Protein AF-A0A4U5WJY5-F1 (afdb_monomer_lite)

pLDDT: mean 79.48, std 18.24, range [43.06, 98.56]

Sequence (95 aa):
MAMQDNLEDAASAAGTLTDQFGPYASTAGLVGAALSAFLEHWTRDLVYLSDRTSRSVNGAAEATGHYIQGDLTMAATAQREAAKEPKVDLPRVDR

Radius of gyration: 20.93 Å; chains: 1; bounding box: 43×22×57 Å

Secondary structure (DSSP, 8-state):
-HHHHHHHHHHHHT----GGGSS---SS-HHHHHHHHHHHHHHHHHHHHHHHHHHHHHHHHHHHHHHHTT-HHHHHHHHHHHHSPP---PPP---

Foldseek 3Di:
DVVVVVLVVVQVVVDQDPPPPDDPRDRRHPSSVVSVVCCVPCVQVVVQVVLLVVLQVVLCVQLVVCVVVVNNVRSVVSNVVSPDGDDDDDPDPDD

InterPro domains:
  IPR045436 Protein of unknown function DUF6507 [PF20117] (2-92)

Structure (mmCIF, N/CA/C/O backbone):
data_AF-A0A4U5WJY5-F1
#
_entry.id   AF-A0A4U5WJY5-F1
#
loop_
_atom_site.group_PDB
_atom_site.id
_atom_site.type_symbol
_atom_site.label_atom_id
_atom_site.label_alt_id
_atom_site.label_comp_id
_atom_site.label_asym_id
_atom_site.label_entity_id
_atom_site.label_seq_id
_atom_site.pdbx_PDB_ins_code
_atom_site.Cartn_x
_atom_site.Cartn_y
_atom_site.Cartn_z
_atom_site.occupancy
_atom_site.B_iso_or_equiv
_atom_site.auth_seq_id
_atom_site.auth_comp_id
_atom_site.auth_asym_id
_atom_site.auth_atom_id
_atom_site.pdbx_PDB_model_num
ATOM 1 N N . MET A 1 1 ? 17.489 -5.443 -3.876 1.00 55.56 1 MET A N 1
ATOM 2 C CA . MET A 1 1 ? 17.739 -6.817 -4.358 1.00 55.56 1 MET A CA 1
ATOM 3 C C . MET A 1 1 ? 16.660 -7.209 -5.350 1.00 55.56 1 MET A C 1
ATOM 5 O O . MET A 1 1 ? 16.867 -6.863 -6.496 1.00 55.56 1 MET A O 1
ATOM 9 N N . ALA A 1 2 ? 15.460 -7.669 -4.966 1.00 68.00 2 ALA A N 1
ATOM 10 C CA . ALA A 1 2 ? 14.465 -8.164 -5.942 1.00 68.00 2 ALA A CA 1
ATOM 11 C C . ALA A 1 2 ? 14.182 -7.260 -7.169 1.00 68.00 2 ALA A C 1
ATOM 13 O O . ALA A 1 2 ? 14.062 -7.753 -8.281 1.00 68.00 2 ALA A O 1
ATOM 14 N N . MET A 1 3 ? 14.080 -5.937 -7.008 1.00 65.81 3 MET A N 1
ATOM 15 C CA . MET A 1 3 ? 13.842 -5.024 -8.138 1.00 65.81 3 MET A CA 1
ATOM 16 C C . MET A 1 3 ? 15.046 -4.879 -9.083 1.00 65.81 3 MET A C 1
ATOM 18 O O . MET A 1 3 ? 14.849 -4.718 -10.280 1.00 65.81 3 MET A O 1
ATOM 22 N N . GLN A 1 4 ? 16.271 -4.936 -8.552 1.00 65.62 4 GLN A N 1
ATOM 23 C CA . GLN A 1 4 ? 17.502 -4.906 -9.350 1.00 65.62 4 GLN A CA 1
ATOM 24 C C . GLN A 1 4 ? 17.687 -6.226 -10.101 1.00 65.62 4 GLN A C 1
ATOM 26 O O . GLN A 1 4 ? 17.983 -6.197 -11.288 1.00 65.62 4 GLN A O 1
ATOM 31 N N . ASP A 1 5 ? 17.406 -7.352 -9.443 1.00 72.38 5 ASP A N 1
ATOM 32 C CA . ASP A 1 5 ? 17.523 -8.686 -10.043 1.00 72.38 5 ASP A CA 1
ATOM 33 C C . ASP A 1 5 ? 16.547 -8.841 -11.229 1.00 72.38 5 ASP A C 1
ATOM 35 O O . ASP A 1 5 ? 16.942 -9.204 -12.334 1.00 72.38 5 ASP A O 1
ATOM 39 N N . ASN A 1 6 ? 15.283 -8.426 -11.052 1.00 73.19 6 ASN A N 1
ATOM 40 C CA . ASN A 1 6 ? 14.292 -8.408 -12.140 1.00 73.19 6 ASN A CA 1
ATOM 41 C C . ASN A 1 6 ? 14.685 -7.474 -13.299 1.00 73.19 6 ASN A C 1
ATOM 43 O O . ASN A 1 6 ? 14.258 -7.673 -14.436 1.00 73.19 6 ASN A O 1
ATOM 47 N N . LEU A 1 7 ? 15.458 -6.424 -13.013 1.00 65.75 7 LEU A N 1
ATOM 48 C CA . LEU A 1 7 ? 15.909 -5.475 -14.021 1.00 65.75 7 LEU A CA 1
ATOM 49 C C . LEU A 1 7 ? 16.954 -6.084 -14.944 1.00 65.75 7 LEU A C 1
ATOM 51 O O . LEU A 1 7 ? 16.897 -5.906 -16.158 1.00 65.75 7 LEU A O 1
ATOM 55 N N . GLU A 1 8 ? 17.916 -6.768 -14.340 1.00 66.31 8 GLU A N 1
ATOM 56 C CA . GLU A 1 8 ? 19.018 -7.417 -15.032 1.00 66.31 8 GLU A CA 1
ATOM 57 C C . GLU A 1 8 ? 18.494 -8.552 -15.918 1.00 66.31 8 GLU A C 1
ATOM 59 O O . GLU A 1 8 ? 18.878 -8.657 -17.087 1.00 66.31 8 GLU A O 1
ATOM 64 N N . ASP A 1 9 ? 17.506 -9.300 -15.421 1.00 68.06 9 ASP A N 1
ATOM 65 C CA . ASP A 1 9 ? 16.776 -10.306 -16.191 1.00 68.06 9 ASP A CA 1
ATOM 66 C C . ASP A 1 9 ? 16.001 -9.686 -17.363 1.00 68.06 9 ASP A C 1
ATOM 68 O O . ASP A 1 9 ? 16.078 -10.180 -18.489 1.00 68.06 9 ASP A O 1
ATOM 72 N N . ALA A 1 10 ? 15.286 -8.576 -17.144 1.00 65.81 10 ALA A N 1
ATOM 73 C CA . ALA A 1 10 ? 14.541 -7.890 -18.203 1.00 65.81 10 ALA A CA 1
ATOM 74 C C . ALA A 1 10 ? 15.467 -7.285 -19.272 1.00 65.81 10 ALA A C 1
ATOM 76 O O . ALA A 1 10 ? 15.182 -7.387 -20.468 1.00 65.81 10 ALA A O 1
ATOM 77 N N . ALA A 1 11 ? 16.587 -6.690 -18.860 1.00 63.28 11 ALA A N 1
ATOM 78 C CA . ALA A 1 11 ? 17.609 -6.166 -19.760 1.00 63.28 11 ALA A CA 1
ATOM 79 C C . ALA A 1 11 ? 18.256 -7.285 -20.590 1.00 63.28 11 ALA A C 1
ATOM 81 O O . ALA A 1 11 ? 18.479 -7.105 -21.788 1.00 63.28 11 ALA A O 1
ATOM 82 N N . SER A 1 12 ? 18.497 -8.446 -19.975 1.00 63.06 12 SER A N 1
ATOM 83 C CA . SER A 1 12 ? 19.027 -9.636 -20.647 1.00 63.06 12 SER A CA 1
ATOM 84 C C . SER A 1 12 ? 18.013 -10.249 -21.620 1.00 63.06 12 SER A C 1
ATOM 86 O O . SER A 1 12 ? 18.372 -10.624 -22.738 1.00 63.06 12 SER A O 1
ATOM 88 N N . ALA A 1 13 ? 16.734 -10.311 -21.237 1.00 64.56 13 ALA A N 1
ATOM 89 C CA . ALA A 1 13 ? 15.655 -10.885 -22.043 1.00 64.56 13 ALA A CA 1
ATOM 90 C C . ALA A 1 13 ? 15.240 -10.006 -23.235 1.00 64.56 13 ALA A C 1
ATOM 92 O O . ALA A 1 13 ? 14.804 -10.527 -24.261 1.00 64.56 13 ALA A O 1
ATOM 93 N N . ALA A 1 14 ? 15.392 -8.683 -23.130 1.00 58.88 14 ALA A N 1
ATOM 94 C CA . ALA A 1 14 ? 15.037 -7.740 -24.191 1.00 58.88 14 ALA A CA 1
ATOM 95 C C . ALA A 1 14 ? 15.997 -7.750 -25.399 1.00 58.88 14 ALA A C 1
ATOM 97 O O . ALA A 1 14 ? 15.745 -7.067 -26.394 1.00 58.88 14 ALA A O 1
ATOM 98 N N . GLY A 1 15 ? 17.061 -8.553 -25.333 1.00 53.62 15 GLY A N 1
ATOM 99 C CA . GLY A 1 15 ? 18.011 -8.762 -26.416 1.00 53.62 15 GLY A CA 1
ATOM 100 C C . GLY A 1 15 ? 19.155 -7.750 -26.422 1.00 53.62 15 GLY A C 1
ATOM 101 O O . GLY A 1 15 ? 18.996 -6.556 -26.158 1.00 53.62 15 GLY A O 1
ATOM 102 N N . THR A 1 16 ? 20.342 -8.243 -26.762 1.00 53.47 16 THR A N 1
ATOM 103 C CA . THR A 1 16 ? 21.522 -7.431 -27.041 1.00 53.47 16 THR A CA 1
ATOM 104 C C . THR A 1 16 ? 21.469 -6.978 -28.498 1.00 53.47 16 THR A C 1
ATOM 106 O O . THR A 1 16 ? 21.360 -7.789 -29.418 1.00 53.47 16 THR A O 1
ATOM 109 N N . LEU A 1 17 ? 21.513 -5.666 -28.739 1.00 48.50 17 LEU A N 1
ATOM 110 C CA . LEU A 1 17 ? 21.740 -5.167 -30.092 1.00 48.50 17 LEU A CA 1
ATOM 111 C C . LEU A 1 17 ? 23.195 -5.476 -30.441 1.00 48.50 17 LEU A C 1
ATOM 113 O O . LEU A 1 17 ? 24.113 -4.849 -29.924 1.00 48.50 17 LEU A O 1
ATOM 117 N N . THR A 1 18 ? 23.395 -6.497 -31.269 1.00 49.38 18 THR A N 1
ATOM 118 C CA . THR A 1 18 ? 24.697 -6.779 -31.874 1.00 49.38 18 THR A CA 1
ATOM 119 C C . THR A 1 18 ? 25.033 -5.703 -32.916 1.00 49.38 18 THR A C 1
ATOM 121 O O . THR A 1 18 ? 24.142 -5.124 -33.539 1.00 49.38 18 THR A O 1
ATOM 124 N N . ASP A 1 19 ? 26.332 -5.448 -33.066 1.00 49.09 19 ASP A N 1
ATOM 125 C CA . ASP A 1 19 ? 27.076 -4.377 -33.759 1.00 49.09 19 ASP A CA 1
ATOM 126 C C . ASP A 1 19 ? 26.666 -4.050 -35.222 1.00 49.09 19 ASP A C 1
ATOM 128 O O . ASP A 1 19 ? 27.235 -3.183 -35.876 1.00 49.09 19 ASP A O 1
ATOM 132 N N . GLN A 1 20 ? 25.643 -4.700 -35.779 1.00 49.41 20 GLN A N 1
ATOM 133 C CA . GLN A 1 20 ? 25.231 -4.537 -37.178 1.00 49.41 20 GLN A CA 1
ATOM 134 C C . GLN A 1 20 ? 24.451 -3.236 -37.491 1.00 49.41 20 GLN A C 1
ATOM 136 O O . GLN A 1 20 ? 24.108 -3.017 -38.652 1.00 49.41 20 GLN A O 1
ATOM 141 N N . PHE A 1 21 ? 24.140 -2.383 -36.500 1.00 50.47 21 PHE A N 1
ATOM 142 C CA . PHE A 1 21 ? 23.293 -1.182 -36.676 1.00 50.47 21 PHE A CA 1
ATOM 143 C C . PHE A 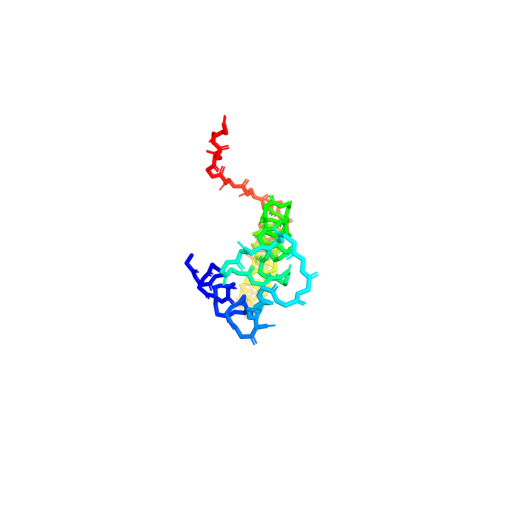1 21 ? 23.882 0.150 -36.162 1.00 50.47 21 PHE A C 1
ATOM 145 O O . PHE A 1 21 ? 23.168 1.153 -36.132 1.00 50.47 21 PHE A O 1
ATOM 152 N N . GLY A 1 22 ? 25.173 0.222 -35.824 1.00 50.47 22 GLY A N 1
ATOM 153 C CA . GLY A 1 22 ? 25.853 1.492 -35.524 1.00 50.47 22 GLY A CA 1
ATOM 154 C C . GLY A 1 22 ? 26.670 1.479 -34.227 1.00 50.47 22 GLY A C 1
ATOM 155 O O . GLY A 1 22 ? 26.639 0.498 -33.494 1.00 50.47 22 GLY A O 1
ATOM 156 N N . PRO A 1 23 ? 27.388 2.576 -33.916 1.00 51.06 23 PRO A N 1
ATOM 157 C CA . PRO A 1 23 ? 28.519 2.602 -32.974 1.00 51.06 23 PRO A CA 1
ATOM 158 C C . PRO A 1 23 ? 28.161 2.430 -31.484 1.00 51.06 23 PRO A C 1
ATOM 160 O O . PRO A 1 23 ? 28.998 2.672 -30.618 1.00 51.06 23 PRO A O 1
ATOM 163 N N . TYR A 1 24 ? 26.933 2.028 -31.155 1.00 48.81 24 TYR A N 1
ATOM 164 C CA . TYR A 1 24 ? 26.463 1.852 -29.781 1.00 48.81 24 TYR A CA 1
ATOM 165 C C . TYR A 1 24 ? 26.522 0.375 -29.376 1.00 48.81 24 TYR A C 1
ATOM 167 O O . TYR A 1 24 ? 25.503 -0.257 -29.106 1.00 48.81 24 TYR A O 1
ATOM 175 N N . ALA A 1 25 ? 27.734 -0.176 -29.340 1.00 49.81 25 ALA A N 1
ATOM 176 C CA . ALA A 1 25 ? 28.002 -1.502 -28.796 1.00 49.81 25 ALA A CA 1
ATOM 177 C C . ALA A 1 25 ? 28.041 -1.437 -27.256 1.00 49.81 25 ALA A C 1
ATOM 179 O O . ALA A 1 25 ? 29.096 -1.266 -26.649 1.00 49.81 25 ALA A O 1
ATOM 180 N N . SER A 1 26 ? 26.877 -1.544 -26.616 1.00 50.28 26 SER A N 1
ATOM 181 C CA . SER A 1 26 ? 26.762 -1.857 -25.187 1.00 50.28 26 SER A CA 1
ATOM 182 C C . SER A 1 26 ? 26.183 -3.262 -25.044 1.00 50.28 26 SER A C 1
ATOM 184 O O . SER A 1 26 ? 25.159 -3.580 -25.646 1.00 50.28 26 SER A O 1
ATOM 186 N N . THR A 1 27 ? 26.828 -4.100 -24.229 1.00 51.16 27 THR A N 1
ATOM 187 C CA . THR A 1 27 ? 26.413 -5.480 -23.910 1.00 51.16 27 THR A CA 1
ATOM 188 C C . THR A 1 27 ? 25.014 -5.556 -23.284 1.00 51.16 27 THR A C 1
ATOM 190 O O . THR A 1 27 ? 24.401 -6.614 -23.301 1.00 51.16 27 THR A O 1
ATOM 193 N N . ALA A 1 28 ? 24.463 -4.439 -22.801 1.00 54.72 28 ALA A N 1
ATOM 194 C CA . ALA A 1 28 ? 23.029 -4.275 -22.582 1.00 54.72 28 ALA A CA 1
ATOM 195 C C . ALA A 1 28 ? 22.431 -3.550 -23.797 1.00 54.72 28 ALA A C 1
ATOM 197 O O . ALA A 1 28 ? 22.827 -2.416 -24.082 1.00 54.72 28 ALA A O 1
ATOM 198 N N . GLY A 1 29 ? 21.493 -4.183 -24.514 1.00 66.56 29 GLY A N 1
ATOM 199 C CA . GLY A 1 29 ? 20.797 -3.550 -25.640 1.00 66.56 29 GLY A CA 1
ATOM 200 C C . GLY A 1 29 ? 20.107 -2.237 -25.236 1.00 66.56 29 GLY A C 1
ATOM 201 O O . GLY A 1 29 ? 19.959 -1.945 -24.050 1.00 66.56 29 GLY A O 1
ATOM 202 N N . LEU A 1 30 ? 19.646 -1.439 -26.210 1.00 72.88 30 LEU A N 1
ATOM 203 C CA . LEU A 1 30 ? 18.973 -0.142 -25.977 1.00 72.88 30 LEU A CA 1
ATOM 204 C C . LEU A 1 30 ? 17.893 -0.199 -24.881 1.00 72.88 30 LEU A C 1
ATOM 206 O O . LEU A 1 30 ? 17.716 0.763 -24.137 1.00 72.88 30 LEU A O 1
ATOM 210 N N . VAL A 1 31 ? 17.202 -1.335 -24.758 1.00 74.25 31 VAL A N 1
ATOM 211 C CA . VAL A 1 31 ? 16.197 -1.571 -23.716 1.00 74.25 31 VAL A CA 1
ATOM 212 C C . VAL A 1 31 ? 16.816 -1.602 -22.317 1.00 74.25 31 VAL A C 1
ATOM 214 O O . VAL A 1 31 ? 16.288 -0.956 -21.419 1.00 74.25 31 VAL A O 1
ATOM 217 N N . GLY A 1 32 ? 17.953 -2.276 -22.129 1.00 72.31 32 GLY A N 1
ATOM 218 C CA . GLY A 1 32 ? 18.671 -2.287 -20.854 1.00 72.31 32 GLY A CA 1
ATOM 219 C C . GLY A 1 32 ? 19.165 -0.894 -20.453 1.00 72.31 32 GLY A C 1
ATOM 220 O O . GLY A 1 32 ? 18.991 -0.489 -19.309 1.00 72.31 32 GLY A O 1
ATOM 221 N N . ALA A 1 33 ? 19.683 -0.111 -21.405 1.00 76.19 33 ALA A N 1
ATOM 222 C CA . ALA A 1 33 ? 20.088 1.274 -21.146 1.00 76.19 33 ALA A CA 1
ATOM 223 C C . ALA A 1 33 ? 18.899 2.173 -20.751 1.00 76.19 33 ALA A C 1
ATOM 225 O O . ALA A 1 33 ? 18.989 2.945 -19.796 1.00 76.19 33 ALA A O 1
ATOM 226 N N . ALA A 1 34 ? 17.766 2.047 -21.451 1.00 80.94 34 ALA A N 1
ATOM 227 C CA . ALA A 1 34 ? 16.544 2.776 -21.117 1.00 80.94 34 ALA A CA 1
ATOM 228 C C . ALA A 1 34 ? 16.001 2.386 -19.734 1.00 80.94 34 ALA A C 1
ATOM 230 O O . ALA A 1 34 ? 15.520 3.238 -18.988 1.00 80.94 34 ALA A O 1
ATOM 231 N N . LEU A 1 35 ? 16.108 1.108 -19.379 1.00 81.88 35 LEU A N 1
ATOM 232 C CA . LEU A 1 35 ? 15.644 0.569 -18.112 1.00 81.88 35 LEU A CA 1
ATOM 233 C C . LEU A 1 35 ? 16.510 1.041 -16.927 1.00 81.88 35 LEU A C 1
ATOM 235 O O . LEU A 1 35 ? 15.961 1.437 -15.897 1.00 81.88 35 LEU A O 1
ATOM 239 N N . SER A 1 36 ? 17.834 1.110 -17.096 1.00 78.69 36 SER A N 1
ATOM 240 C CA . SER A 1 36 ? 18.735 1.732 -16.113 1.00 78.69 36 SER A CA 1
ATOM 241 C C . SER A 1 36 ? 18.417 3.215 -15.907 1.00 78.69 36 SER A C 1
ATOM 243 O O . SER A 1 36 ? 18.244 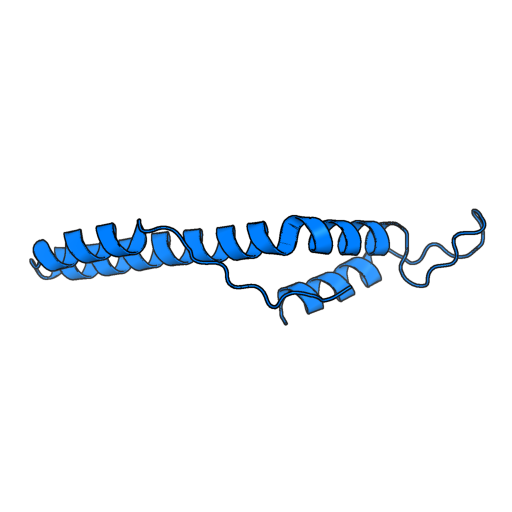3.647 -14.769 1.00 78.69 36 SER A O 1
ATOM 245 N N . ALA A 1 37 ? 18.244 3.983 -16.989 1.00 83.44 37 ALA A N 1
ATOM 246 C CA . ALA A 1 37 ? 17.881 5.401 -16.900 1.00 83.44 37 ALA A CA 1
ATOM 247 C C . ALA A 1 37 ? 16.510 5.615 -16.230 1.00 83.44 37 ALA A C 1
ATOM 249 O O . ALA A 1 37 ? 16.328 6.553 -15.451 1.00 83.44 37 ALA A O 1
ATOM 250 N N . PHE A 1 38 ? 15.544 4.729 -16.498 1.00 84.94 38 PHE A N 1
ATOM 251 C CA . PHE A 1 38 ? 14.253 4.733 -15.817 1.00 84.94 38 PHE A CA 1
ATOM 252 C C . PHE A 1 38 ? 14.424 4.514 -14.310 1.00 84.94 38 PHE A C 1
ATOM 254 O O . PHE A 1 38 ? 13.887 5.291 -13.523 1.00 84.94 38 PHE A O 1
ATOM 261 N N . LEU A 1 39 ? 15.201 3.514 -13.886 1.00 84.62 39 LEU A N 1
ATOM 262 C CA . LEU A 1 39 ? 15.447 3.308 -12.460 1.00 84.62 39 LEU A CA 1
ATOM 263 C C . LEU A 1 39 ? 16.148 4.495 -11.812 1.00 84.62 39 LEU A C 1
ATOM 265 O O . LEU A 1 39 ? 15.709 4.939 -10.753 1.00 84.62 39 LEU A O 1
ATOM 269 N N . GLU A 1 40 ? 17.203 5.026 -12.424 1.00 83.56 40 GLU A N 1
ATOM 270 C CA . GLU A 1 40 ? 17.926 6.183 -11.887 1.00 83.56 40 GLU A CA 1
ATOM 271 C C . GLU A 1 40 ? 16.991 7.363 -11.608 1.00 83.56 40 GLU A C 1
ATOM 273 O O . GLU A 1 40 ? 17.147 8.051 -10.599 1.00 83.56 40 GLU A O 1
ATOM 278 N N . HIS A 1 41 ? 15.992 7.572 -12.468 1.00 87.06 41 HIS A N 1
ATOM 279 C CA . HIS A 1 41 ? 15.042 8.664 -12.308 1.00 87.06 41 HIS A CA 1
ATOM 280 C C . HIS A 1 41 ? 13.901 8.346 -11.332 1.00 87.06 41 HIS A C 1
ATOM 282 O O . HIS A 1 41 ? 13.505 9.208 -10.549 1.00 87.06 41 HIS A O 1
ATOM 288 N N . TRP A 1 42 ? 13.378 7.118 -11.352 1.00 90.81 42 TRP A N 1
ATOM 289 C CA . TRP A 1 42 ? 12.117 6.770 -10.687 1.00 90.81 42 TRP A CA 1
ATOM 290 C C . TRP A 1 42 ? 12.273 5.921 -9.421 1.00 90.81 42 TRP A C 1
ATOM 292 O O . TRP A 1 42 ? 11.275 5.648 -8.758 1.00 90.81 42 TRP A O 1
ATOM 302 N N . THR A 1 43 ? 13.490 5.520 -9.029 1.00 88.50 43 THR A N 1
ATOM 303 C CA . THR A 1 43 ? 13.714 4.652 -7.850 1.00 88.50 43 THR A CA 1
ATOM 304 C C . THR A 1 43 ? 13.021 5.187 -6.598 1.00 88.50 43 THR A C 1
ATOM 306 O O . THR A 1 43 ? 12.358 4.432 -5.889 1.00 88.50 43 THR A O 1
ATOM 309 N N . ARG A 1 44 ? 13.119 6.495 -6.335 1.00 89.62 44 ARG A N 1
ATOM 310 C CA . ARG A 1 44 ? 12.470 7.120 -5.174 1.00 89.62 44 ARG A CA 1
ATOM 311 C C . ARG A 1 44 ? 10.959 6.955 -5.193 1.00 89.62 44 ARG A C 1
ATOM 313 O O . ARG A 1 44 ? 10.384 6.598 -4.168 1.00 89.62 44 ARG A O 1
ATOM 320 N N . ASP A 1 45 ? 10.341 7.186 -6.339 1.00 92.44 45 ASP A N 1
ATOM 321 C CA . ASP A 1 45 ? 8.889 7.146 -6.478 1.00 92.44 45 ASP A CA 1
ATOM 322 C C . ASP A 1 45 ? 8.368 5.708 -6.445 1.00 92.44 45 ASP A C 1
ATOM 324 O O . ASP A 1 45 ? 7.322 5.441 -5.859 1.00 92.44 45 ASP A O 1
ATOM 328 N N . LEU A 1 46 ? 9.130 4.759 -6.992 1.00 91.12 46 LEU A N 1
ATOM 329 C CA . LEU A 1 46 ? 8.799 3.334 -6.950 1.00 91.12 46 LEU A CA 1
ATOM 330 C C . LEU A 1 46 ? 8.880 2.789 -5.518 1.00 91.12 46 LEU A C 1
ATOM 332 O O . LEU A 1 46 ? 7.962 2.099 -5.069 1.00 91.12 46 LEU A O 1
ATOM 336 N N . VAL A 1 47 ? 9.917 3.165 -4.761 1.00 91.38 47 VAL A N 1
ATOM 337 C CA . VAL A 1 47 ? 10.019 2.834 -3.330 1.00 91.38 47 VAL A CA 1
ATOM 338 C C . VAL A 1 47 ? 8.888 3.496 -2.545 1.00 91.38 47 VAL A C 1
ATOM 340 O O . VAL A 1 47 ? 8.203 2.815 -1.779 1.00 91.38 47 VAL A O 1
ATOM 343 N N . TYR A 1 48 ? 8.635 4.785 -2.782 1.00 93.25 48 TYR A N 1
ATOM 344 C CA . TYR A 1 48 ? 7.546 5.530 -2.150 1.00 93.25 48 TYR A CA 1
ATOM 345 C C . TYR A 1 48 ? 6.190 4.854 -2.361 1.00 93.25 48 TYR A C 1
ATOM 347 O O . TYR A 1 48 ? 5.446 4.631 -1.405 1.00 93.25 48 TYR A O 1
ATOM 355 N N . LEU A 1 49 ? 5.878 4.496 -3.608 1.00 94.00 49 LEU A N 1
ATOM 356 C CA . LEU A 1 49 ? 4.618 3.865 -3.975 1.00 94.00 49 LEU A CA 1
ATOM 357 C C . LEU A 1 49 ? 4.458 2.507 -3.287 1.00 94.00 49 LEU A C 1
ATOM 359 O O . LEU A 1 49 ? 3.375 2.201 -2.780 1.00 94.00 49 LEU A O 1
ATOM 363 N N . SER A 1 50 ? 5.532 1.715 -3.236 1.00 91.94 50 SER A N 1
ATOM 364 C CA . SER A 1 50 ? 5.518 0.415 -2.560 1.00 91.94 50 SER A CA 1
ATOM 365 C C . SER A 1 50 ? 5.248 0.548 -1.056 1.00 91.94 50 SER A C 1
ATOM 367 O O . SER A 1 50 ? 4.407 -0.181 -0.520 1.00 91.94 50 SER A O 1
ATOM 369 N N . ASP A 1 51 ? 5.872 1.526 -0.386 1.00 94.12 51 ASP A N 1
ATOM 370 C CA . ASP A 1 51 ? 5.680 1.764 1.048 1.00 94.12 51 ASP A CA 1
ATOM 371 C C . ASP A 1 51 ? 4.268 2.286 1.332 1.00 94.12 51 ASP A C 1
ATOM 373 O O . ASP A 1 51 ? 3.556 1.739 2.176 1.00 94.12 51 ASP A O 1
ATOM 377 N N . ARG A 1 52 ? 3.806 3.282 0.561 1.00 95.25 52 ARG A N 1
ATOM 378 C CA . ARG A 1 52 ? 2.447 3.834 0.674 1.00 95.25 52 ARG A CA 1
ATOM 379 C C . ARG A 1 52 ? 1.396 2.734 0.560 1.00 95.25 52 ARG A C 1
ATOM 381 O O . ARG A 1 52 ? 0.498 2.663 1.396 1.00 95.25 52 ARG A O 1
ATOM 388 N N . THR A 1 53 ? 1.532 1.877 -0.451 1.00 96.00 53 THR A N 1
ATOM 389 C CA . THR A 1 53 ? 0.591 0.784 -0.724 1.00 96.00 53 THR A CA 1
ATOM 390 C C . THR A 1 53 ? 0.584 -0.225 0.416 1.00 96.00 53 THR A C 1
ATOM 392 O O . THR A 1 53 ? -0.481 -0.561 0.936 1.00 96.00 53 THR A O 1
ATOM 395 N N . SER A 1 54 ? 1.767 -0.658 0.856 1.00 94.94 54 SER A N 1
ATOM 396 C CA . SER A 1 54 ? 1.905 -1.626 1.948 1.00 94.94 54 SER A CA 1
ATOM 397 C C . SER A 1 54 ? 1.286 -1.098 3.242 1.00 94.94 54 SER A C 1
ATOM 399 O O . SER A 1 54 ? 0.522 -1.802 3.902 1.00 94.94 54 SER A O 1
ATOM 401 N N . ARG A 1 55 ? 1.535 0.173 3.576 1.00 95.88 55 ARG A N 1
ATOM 402 C CA . ARG A 1 55 ? 0.960 0.822 4.761 1.00 95.88 55 ARG A CA 1
ATOM 403 C C . ARG A 1 55 ? -0.556 0.935 4.682 1.00 95.88 55 ARG A C 1
ATOM 405 O O . ARG A 1 55 ? -1.219 0.660 5.677 1.00 95.88 55 ARG A O 1
ATOM 412 N N . SER A 1 56 ? -1.116 1.286 3.524 1.00 95.69 56 SER A N 1
ATOM 413 C CA . SER A 1 56 ? -2.570 1.341 3.336 1.00 95.69 56 SER A CA 1
ATOM 414 C C . SER A 1 56 ? -3.235 -0.020 3.539 1.00 95.69 56 SER A C 1
ATOM 416 O O . SER A 1 56 ? -4.231 -0.102 4.257 1.00 95.69 56 SER A O 1
ATOM 418 N N . VAL A 1 57 ? -2.679 -1.082 2.948 1.00 97.62 57 VAL A N 1
ATOM 419 C CA . VAL A 1 57 ? -3.233 -2.440 3.070 1.00 97.62 57 VAL A CA 1
ATOM 420 C C . VAL A 1 57 ? -3.130 -2.943 4.509 1.00 97.62 57 VAL A C 1
ATOM 422 O O . VAL A 1 57 ? -4.132 -3.373 5.080 1.00 97.62 57 VAL A O 1
A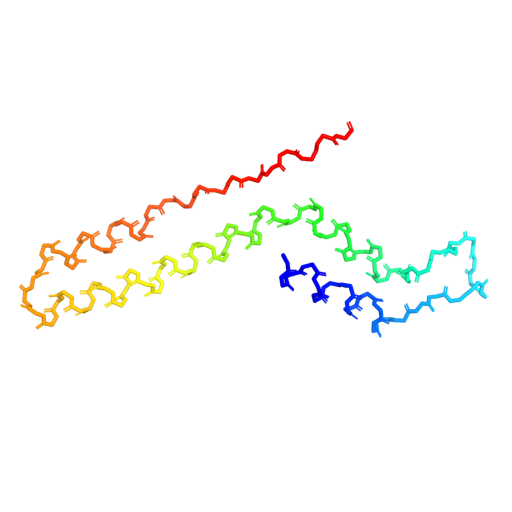TOM 425 N N . ASN A 1 58 ? -1.951 -2.830 5.124 1.00 97.56 58 ASN A N 1
ATOM 426 C CA . ASN A 1 58 ? -1.732 -3.296 6.493 1.00 97.56 58 ASN A CA 1
ATOM 427 C C . ASN A 1 58 ? -2.573 -2.506 7.500 1.00 97.56 58 ASN A C 1
ATOM 429 O O . ASN A 1 58 ? -3.240 -3.101 8.340 1.00 97.56 58 ASN A O 1
ATOM 433 N N . GLY A 1 59 ? -2.631 -1.179 7.365 1.00 97.75 59 GLY A N 1
ATOM 434 C CA . GLY A 1 59 ? -3.456 -0.336 8.226 1.00 97.75 59 GLY A CA 1
ATOM 435 C C . GLY A 1 59 ? -4.946 -0.647 8.136 1.00 97.75 59 GLY A C 1
ATOM 436 O O . GLY A 1 59 ? -5.637 -0.632 9.152 1.00 97.75 59 GLY A O 1
ATOM 437 N N . ALA A 1 60 ? -5.455 -0.962 6.940 1.00 98.06 60 ALA A N 1
ATOM 438 C CA . ALA A 1 60 ? -6.842 -1.386 6.768 1.00 98.06 60 ALA A CA 1
ATOM 439 C C . ALA A 1 60 ? -7.111 -2.749 7.429 1.00 98.06 60 ALA A C 1
ATOM 441 O O . ALA A 1 60 ? -8.145 -2.924 8.082 1.00 98.06 60 ALA A O 1
ATOM 442 N N . ALA A 1 61 ? -6.178 -3.696 7.293 1.00 98.44 61 ALA A N 1
ATOM 443 C CA . ALA A 1 61 ? -6.268 -5.005 7.933 1.00 98.44 61 ALA A CA 1
ATOM 444 C C . ALA A 1 61 ? -6.246 -4.890 9.469 1.00 98.44 61 ALA A C 1
ATOM 446 O O . ALA A 1 61 ? -7.136 -5.423 10.133 1.00 98.44 61 ALA A O 1
ATOM 447 N N . GLU A 1 62 ? -5.299 -4.134 10.032 1.00 98.38 62 GLU A N 1
ATOM 448 C CA . GLU A 1 62 ? -5.199 -3.878 11.476 1.00 98.38 62 GLU A CA 1
ATOM 449 C C . GLU A 1 62 ? -6.437 -3.160 12.014 1.00 98.38 62 GLU A C 1
ATOM 451 O O . GLU A 1 62 ? -7.020 -3.582 13.014 1.00 98.38 62 GLU A O 1
ATOM 456 N N . ALA A 1 63 ? -6.893 -2.111 11.324 1.00 98.25 63 ALA A N 1
ATOM 457 C CA . ALA A 1 63 ? -8.080 -1.373 11.730 1.00 98.25 63 ALA A CA 1
ATOM 458 C C . ALA A 1 63 ? -9.324 -2.264 11.776 1.00 98.25 63 ALA A C 1
ATOM 460 O O . ALA A 1 63 ? -10.111 -2.183 12.718 1.00 98.25 63 ALA A O 1
ATOM 461 N N . THR A 1 64 ? -9.476 -3.148 10.788 1.00 98.25 64 THR A N 1
ATOM 462 C CA . THR A 1 64 ? -10.567 -4.130 10.751 1.00 98.25 64 THR A CA 1
ATOM 463 C C . THR A 1 64 ? -10.439 -5.134 11.895 1.00 98.25 64 THR A C 1
ATOM 465 O O . THR A 1 64 ? -11.430 -5.435 12.560 1.00 98.25 64 THR A O 1
ATOM 468 N N . GLY A 1 65 ? -9.223 -5.607 12.178 1.00 98.38 65 GLY A N 1
ATOM 469 C CA . GLY A 1 65 ? -8.949 -6.497 13.305 1.00 98.38 65 GLY A CA 1
ATOM 470 C C . GLY A 1 65 ? -9.347 -5.886 14.651 1.00 98.38 65 GLY A C 1
ATOM 471 O O . GLY A 1 65 ? -10.035 -6.538 15.438 1.00 98.38 65 GLY A O 1
ATOM 472 N N . HIS A 1 66 ? -8.980 -4.627 14.897 1.00 98.25 66 HIS A N 1
ATOM 473 C CA . HIS A 1 66 ? -9.375 -3.895 16.104 1.00 98.25 66 HIS A CA 1
ATOM 474 C C . HIS A 1 66 ? -10.879 -3.607 16.151 1.00 98.25 66 HIS A C 1
ATOM 476 O O . HIS A 1 66 ? -11.500 -3.757 17.202 1.00 98.25 66 HIS A O 1
ATOM 482 N N . TYR A 1 67 ? -11.484 -3.270 15.009 1.00 97.69 67 TYR A N 1
ATOM 483 C CA . TYR A 1 67 ? -12.924 -3.044 14.906 1.00 97.69 67 TYR A CA 1
ATOM 484 C C . TYR A 1 67 ? -13.730 -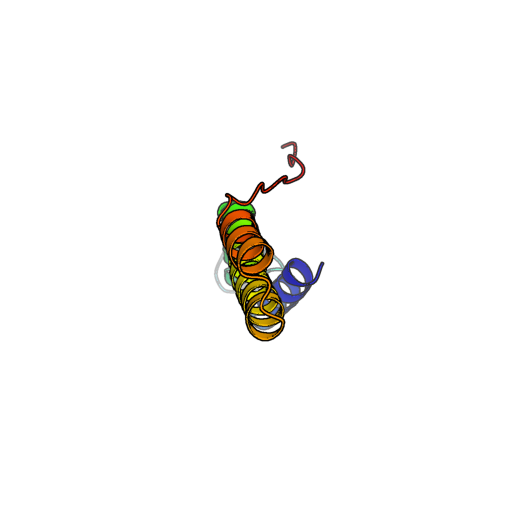4.288 15.303 1.00 97.69 67 TYR A C 1
ATOM 486 O O . TYR A 1 67 ? -14.661 -4.182 16.098 1.00 97.69 67 TYR A O 1
ATOM 494 N N . ILE A 1 68 ? -13.344 -5.472 14.813 1.00 98.56 68 ILE A N 1
ATOM 495 C CA . ILE A 1 68 ? -13.995 -6.750 15.157 1.00 98.56 68 ILE A CA 1
ATOM 496 C C . ILE A 1 68 ? -13.904 -7.041 16.661 1.00 98.56 68 ILE A C 1
ATOM 498 O O . ILE A 1 68 ? -14.834 -7.597 17.241 1.00 98.56 68 ILE A O 1
ATOM 502 N N . GLN A 1 69 ? -12.810 -6.637 17.306 1.00 97.81 69 GLN A N 1
ATOM 503 C CA . GLN A 1 69 ? -12.613 -6.781 18.752 1.00 97.81 69 GLN A CA 1
ATOM 504 C C . GLN A 1 69 ? -13.373 -5.724 19.576 1.00 97.81 69 GLN A C 1
ATOM 506 O O . GLN A 1 69 ? -13.341 -5.768 20.803 1.00 97.81 69 GLN A O 1
ATOM 511 N N . GLY A 1 70 ? -14.061 -4.779 18.925 1.00 98.00 70 GLY A N 1
ATOM 512 C CA . GLY A 1 70 ? -14.774 -3.678 19.574 1.00 98.00 70 GLY A CA 1
ATOM 513 C C . GLY A 1 70 ? -13.878 -2.510 20.000 1.00 98.00 70 GLY A C 1
ATOM 514 O O . GLY A 1 70 ? -14.373 -1.553 20.597 1.00 98.00 70 GLY A O 1
ATOM 515 N N . ASP A 1 71 ? -12.581 -2.538 19.677 1.00 98.19 71 ASP A N 1
ATOM 516 C CA . ASP A 1 71 ? -11.637 -1.469 20.010 1.00 98.19 71 ASP A CA 1
ATOM 517 C C . ASP A 1 71 ? -11.592 -0.410 18.900 1.00 98.19 71 ASP A C 1
ATOM 519 O O . ASP A 1 71 ? -10.700 -0.355 18.047 1.00 98.19 71 ASP A O 1
ATOM 523 N N . LEU A 1 72 ? -12.600 0.461 18.910 1.00 97.88 72 LEU A N 1
ATOM 524 C CA . LEU A 1 72 ? -12.737 1.532 17.920 1.00 97.88 72 LEU A CA 1
ATOM 525 C C . LEU A 1 72 ? -11.602 2.565 17.996 1.00 97.88 72 LEU A C 1
ATOM 527 O O . LEU A 1 72 ? -11.269 3.190 16.987 1.00 97.88 72 LEU A O 1
ATOM 531 N N . THR A 1 73 ? -10.989 2.740 19.170 1.00 98.31 73 THR A N 1
ATOM 532 C CA . THR A 1 73 ? -9.879 3.684 19.356 1.00 98.31 73 THR A CA 1
ATOM 533 C C . THR A 1 73 ? -8.634 3.182 18.640 1.00 98.31 73 THR A C 1
ATOM 535 O O . THR A 1 73 ? -7.994 3.948 17.908 1.00 98.31 73 THR A O 1
ATOM 538 N N . MET A 1 74 ? -8.309 1.899 18.800 1.00 97.75 74 MET A N 1
ATOM 539 C CA . MET A 1 74 ? -7.196 1.277 18.088 1.00 97.75 74 MET A CA 1
ATOM 540 C C . MET A 1 74 ? -7.477 1.165 16.592 1.00 97.75 74 MET A C 1
ATOM 542 O O . MET A 1 74 ? -6.585 1.451 15.796 1.00 97.75 74 MET A O 1
ATOM 546 N N . ALA A 1 75 ? -8.722 0.890 16.191 1.00 98.31 75 ALA A N 1
ATOM 547 C CA . ALA A 1 75 ? -9.103 0.883 14.780 1.00 98.31 75 ALA A CA 1
ATOM 548 C C . ALA A 1 75 ? -8.855 2.244 14.099 1.00 98.31 75 ALA A C 1
ATOM 550 O O . ALA A 1 75 ? -8.181 2.322 13.070 1.00 98.31 75 ALA A O 1
ATOM 551 N N . ALA A 1 76 ? -9.333 3.337 14.704 1.00 98.00 76 ALA A N 1
ATOM 552 C CA . ALA A 1 76 ? -9.105 4.690 14.193 1.00 98.00 76 ALA A CA 1
ATOM 553 C C . ALA A 1 76 ? -7.622 5.093 14.243 1.00 98.00 76 ALA A C 1
ATOM 555 O O . ALA A 1 76 ? -7.140 5.854 13.402 1.00 98.00 76 ALA A O 1
ATOM 556 N N . THR A 1 77 ? -6.880 4.601 15.234 1.00 98.19 77 THR A N 1
ATOM 557 C CA . THR A 1 77 ? -5.441 4.855 15.349 1.00 98.19 77 THR A CA 1
ATOM 558 C C . THR A 1 77 ? -4.670 4.156 14.235 1.00 98.19 77 THR A C 1
ATOM 560 O O . THR A 1 77 ? -3.925 4.838 13.538 1.00 98.19 77 THR A O 1
ATOM 563 N N . ALA A 1 78 ? -4.929 2.874 13.970 1.00 98.00 78 ALA A N 1
ATOM 564 C CA . ALA A 1 78 ? -4.316 2.134 12.865 1.00 98.00 78 ALA A CA 1
ATOM 565 C C . ALA A 1 78 ? -4.548 2.828 11.508 1.00 98.00 78 ALA A C 1
ATOM 567 O O . ALA A 1 78 ? -3.603 3.039 10.746 1.00 98.00 78 ALA A O 1
ATOM 568 N N . GLN A 1 79 ? -5.774 3.300 11.241 1.00 96.38 79 GLN A N 1
ATOM 569 C CA . GLN A 1 79 ? -6.071 4.073 10.027 1.00 96.38 79 GLN A CA 1
ATOM 570 C C . GLN A 1 79 ? -5.259 5.372 9.940 1.00 96.38 79 GLN A C 1
ATOM 572 O O . GLN A 1 79 ? -4.687 5.678 8.892 1.00 96.38 79 GLN A O 1
ATOM 577 N N . ARG A 1 80 ? -5.186 6.144 11.032 1.00 97.38 80 ARG A N 1
ATOM 578 C CA . ARG A 1 80 ? -4.434 7.409 11.065 1.00 97.38 80 ARG A CA 1
ATOM 579 C C . ARG A 1 80 ? -2.937 7.192 10.879 1.00 97.38 80 ARG A C 1
ATOM 581 O O . ARG A 1 80 ? -2.310 7.944 10.137 1.00 97.38 80 ARG A O 1
ATOM 588 N N . GLU A 1 81 ? -2.369 6.173 11.513 1.00 96.69 81 GLU A N 1
ATOM 589 C CA . GLU A 1 81 ? -0.948 5.839 11.388 1.00 96.69 81 GLU A CA 1
ATOM 590 C C . GLU A 1 81 ? -0.588 5.380 9.969 1.00 96.69 81 GLU A C 1
ATOM 592 O O . GLU A 1 81 ? 0.417 5.822 9.401 1.00 96.69 81 GLU A O 1
ATOM 597 N N . ALA A 1 82 ? -1.444 4.573 9.343 1.00 96.38 82 ALA A N 1
ATOM 598 C CA . ALA A 1 82 ? -1.286 4.160 7.952 1.00 96.38 82 ALA A CA 1
ATOM 599 C C . ALA A 1 82 ? -1.456 5.313 6.948 1.00 96.38 82 ALA A C 1
ATOM 601 O O . ALA A 1 82 ? -0.829 5.322 5.887 1.00 96.38 82 ALA A O 1
ATOM 602 N N . ALA A 1 83 ? -2.272 6.317 7.279 1.00 94.25 83 ALA A N 1
ATOM 603 C CA . ALA A 1 83 ? -2.476 7.487 6.431 1.00 94.25 83 ALA A CA 1
ATOM 604 C C . ALA A 1 83 ? -1.264 8.432 6.392 1.00 94.25 83 ALA A C 1
ATOM 606 O O . ALA A 1 83 ? -1.131 9.162 5.407 1.00 94.25 83 ALA A O 1
ATOM 607 N N . LYS A 1 84 ? -0.390 8.410 7.411 1.00 95.62 84 LYS A N 1
ATOM 608 C CA . LYS A 1 84 ? 0.805 9.267 7.478 1.00 95.62 84 LYS A CA 1
ATOM 609 C C . LYS A 1 84 ? 1.723 9.048 6.276 1.00 95.62 84 LYS A C 1
ATOM 611 O O . LYS A 1 84 ? 1.872 7.934 5.783 1.00 95.62 84 LYS A O 1
ATOM 616 N N . GLU A 1 85 ? 2.407 10.110 5.878 1.00 93.81 85 GLU A N 1
ATOM 617 C CA . GLU A 1 85 ? 3.306 10.106 4.727 1.00 93.81 85 GLU A CA 1
ATOM 618 C C . GLU A 1 85 ? 4.479 9.114 4.899 1.00 93.81 85 GLU A C 1
ATOM 620 O O . GLU A 1 85 ? 5.094 9.067 5.973 1.00 93.81 85 GLU A O 1
ATOM 625 N N . PRO A 1 86 ? 4.791 8.287 3.885 1.00 91.12 86 PRO A N 1
ATOM 626 C CA . PRO A 1 86 ? 6.039 7.533 3.785 1.00 91.12 86 PRO A CA 1
ATOM 627 C C . PRO A 1 86 ? 7.278 8.417 3.838 1.00 91.12 86 PRO A C 1
ATOM 629 O O . PRO A 1 86 ? 7.372 9.428 3.143 1.00 91.12 86 PRO A O 1
ATOM 632 N N . LYS A 1 87 ? 8.273 8.002 4.621 1.00 88.38 87 LYS A N 1
ATOM 633 C CA . LYS A 1 87 ? 9.612 8.590 4.565 1.00 88.38 87 LYS A CA 1
ATOM 634 C C . LYS A 1 87 ? 10.502 7.656 3.765 1.00 88.38 87 LYS A C 1
ATOM 636 O O . LYS A 1 87 ? 10.915 6.619 4.267 1.00 88.38 87 LYS A O 1
ATOM 641 N N . VAL A 1 88 ? 10.775 8.032 2.522 1.00 81.94 88 VAL A N 1
ATOM 642 C CA . VAL A 1 88 ? 11.735 7.317 1.681 1.00 81.94 88 VAL A CA 1
ATOM 643 C C . VAL A 1 88 ? 13.122 7.865 1.967 1.00 81.94 88 VAL A C 1
ATOM 645 O O . VAL A 1 88 ? 13.431 8.993 1.579 1.00 81.94 88 VAL A O 1
ATOM 648 N N . ASP A 1 89 ? 13.929 7.067 2.659 1.00 79.44 89 ASP A N 1
ATOM 649 C CA . ASP A 1 89 ? 15.345 7.340 2.869 1.00 79.44 89 ASP A CA 1
ATOM 650 C C . ASP A 1 89 ? 16.144 6.493 1.876 1.00 79.44 89 ASP A C 1
ATOM 652 O O . ASP A 1 89 ? 16.202 5.267 1.985 1.00 79.44 89 ASP A O 1
ATOM 656 N N . LEU A 1 90 ? 16.672 7.141 0.839 1.00 68.81 90 LEU A N 1
ATOM 657 C CA . LEU A 1 90 ? 17.540 6.486 -0.133 1.00 68.81 90 LEU A CA 1
ATOM 658 C C . LEU A 1 90 ? 18.988 6.851 0.186 1.00 68.81 90 LEU A C 1
ATOM 660 O O . LEU A 1 90 ? 19.269 8.039 0.375 1.00 68.81 90 LEU A O 1
ATOM 664 N N . PRO A 1 91 ? 19.920 5.878 0.187 1.00 64.38 91 PRO A N 1
ATOM 665 C CA . PRO A 1 91 ? 21.334 6.202 0.243 1.00 64.38 91 PRO A CA 1
ATOM 666 C C . PRO A 1 91 ? 21.654 7.139 -0.923 1.00 64.38 91 PRO A C 1
ATOM 668 O O . PRO A 1 91 ? 21.327 6.854 -2.078 1.00 64.38 91 PRO A O 1
ATOM 671 N N . ARG A 1 92 ? 22.245 8.297 -0.611 1.00 54.56 92 ARG A N 1
ATOM 672 C CA . ARG A 1 92 ? 22.740 9.219 -1.632 1.00 54.56 92 ARG A CA 1
ATOM 673 C C . ARG A 1 92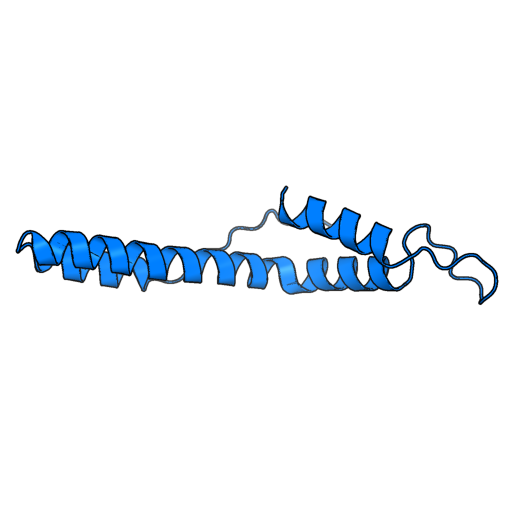 ? 23.769 8.451 -2.456 1.00 54.56 92 ARG A C 1
ATOM 675 O O . ARG A 1 92 ? 24.774 8.031 -1.903 1.00 54.56 92 ARG A O 1
ATOM 682 N N . VAL A 1 93 ? 23.505 8.284 -3.747 1.00 55.56 93 VAL A N 1
ATOM 683 C CA . VAL A 1 93 ? 24.531 7.873 -4.704 1.00 55.56 93 VAL A CA 1
ATOM 684 C C . VAL A 1 93 ? 25.332 9.134 -5.007 1.00 55.56 93 VAL A C 1
ATOM 686 O O . VAL A 1 93 ? 24.886 10.011 -5.749 1.00 55.56 93 VAL A O 1
ATOM 689 N N . ASP A 1 94 ? 26.441 9.301 -4.302 1.00 46.19 94 ASP A N 1
ATOM 690 C CA . ASP A 1 94 ? 27.483 10.262 -4.624 1.00 46.19 94 ASP A CA 1
ATOM 691 C C . ASP A 1 94 ? 28.001 9.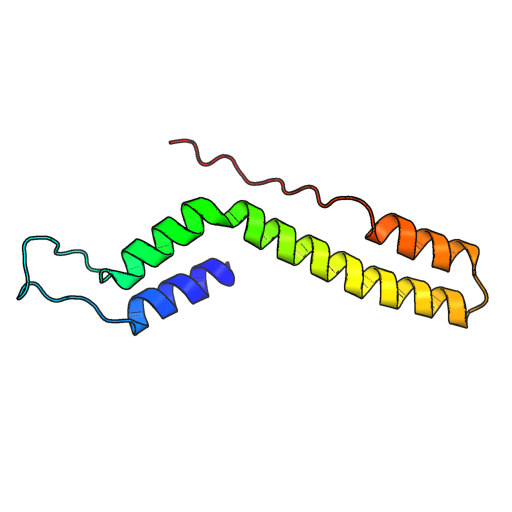971 -6.039 1.00 46.19 94 ASP A C 1
ATOM 693 O O . ASP A 1 94 ? 28.346 8.840 -6.379 1.00 46.19 94 ASP A O 1
ATOM 697 N N . ARG A 1 95 ? 27.931 10.999 -6.886 1.00 43.06 95 ARG A N 1
ATOM 698 C CA . ARG A 1 95 ? 28.294 10.965 -8.300 1.00 43.06 95 ARG A CA 1
ATOM 699 C C . ARG A 1 95 ? 29.621 11.683 -8.500 1.00 43.06 95 ARG A C 1
ATOM 701 O O . ARG A 1 95 ? 29.807 12.729 -7.834 1.00 43.06 95 ARG A O 1
#

Organism: Streptomyces lasalocidi (NCBI:txid324833)